Protein AF-A0A7V8VV99-F1 (afdb_monomer_lite)

Secondary structure (DSSP, 8-state):
--TTEEEEEE-SSTT-EEEEEEETTEEEEEEEEEETTTTEEEEEEEEE-----

Structure (mmCIF, N/CA/C/O backbone):
data_AF-A0A7V8VV99-F1
#
_entry.id   AF-A0A7V8VV99-F1
#
loop_
_atom_site.group_PDB
_atom_site.id
_atom_site.type_symbol
_atom_site.label_atom_id
_atom_site.label_alt_id
_atom_site.label_comp_id
_atom_site.label_asym_id
_atom_site.label_entity_id
_atom_site.label_seq_id
_atom_site.pdbx_PDB_ins_code
_atom_site.Cartn_x
_atom_site.Cartn_y
_atom_site.Cartn_z
_atom_site.occupancy
_atom_site.B_iso_or_equiv
_atom_site.auth_seq_id
_atom_site.auth_comp_id
_atom_site.auth_asym_id
_atom_site.auth_atom_id
_atom_site.pdbx_PDB_model_num
ATOM 1 N N . MET A 1 1 ? 3.275 -10.391 -3.917 1.00 66.06 1 MET A N 1
ATOM 2 C CA . MET A 1 1 ? 3.289 -8.952 -3.673 1.00 66.06 1 MET A CA 1
ATOM 3 C C . MET A 1 1 ? 2.725 -8.697 -2.273 1.00 66.06 1 MET A C 1
ATOM 5 O O . MET A 1 1 ? 1.655 -9.197 -1.973 1.00 66.06 1 MET A O 1
ATOM 9 N N . LEU A 1 2 ? 3.468 -7.950 -1.442 1.00 72.81 2 LEU A N 1
ATOM 10 C CA . LEU A 1 2 ? 3.569 -7.966 0.040 1.00 72.81 2 LEU A CA 1
ATOM 11 C C . LEU A 1 2 ? 4.511 -9.027 0.636 1.00 72.81 2 LEU A C 1
ATOM 13 O O . LEU A 1 2 ? 5.352 -8.660 1.446 1.00 72.81 2 LEU A O 1
ATOM 17 N N . GLU A 1 3 ? 4.512 -10.282 0.186 1.00 81.06 3 GLU A N 1
ATOM 18 C CA . GLU A 1 3 ? 5.511 -11.285 0.627 1.00 81.06 3 GLU A CA 1
ATOM 19 C C . GLU A 1 3 ? 6.949 -10.957 0.181 1.00 81.06 3 GLU A C 1
ATOM 21 O O . GLU A 1 3 ? 7.917 -11.547 0.650 1.00 81.06 3 GLU A O 1
ATOM 26 N N . HIS A 1 4 ? 7.084 -9.979 -0.716 1.00 83.75 4 HIS A N 1
ATOM 27 C CA . HIS A 1 4 ? 8.347 -9.377 -1.145 1.00 83.75 4 HIS A CA 1
ATOM 28 C C . HIS A 1 4 ? 8.410 -7.882 -0.792 1.00 83.75 4 HIS A C 1
ATOM 30 O O . HIS A 1 4 ? 8.985 -7.089 -1.545 1.00 83.75 4 HIS A O 1
ATOM 36 N N . ALA A 1 5 ? 7.742 -7.473 0.291 1.00 84.38 5 ALA A N 1
ATOM 37 C CA . ALA A 1 5 ? 7.868 -6.129 0.833 1.00 84.38 5 ALA A CA 1
ATOM 38 C C . ALA A 1 5 ? 9.318 -5.889 1.267 1.00 84.38 5 ALA A C 1
ATOM 40 O O . ALA A 1 5 ? 9.926 -6.711 1.950 1.00 84.38 5 ALA A O 1
ATOM 41 N N . LEU A 1 6 ? 9.865 -4.766 0.824 1.00 86.12 6 LEU A N 1
ATOM 42 C CA . LEU A 1 6 ? 11.205 -4.307 1.171 1.00 86.12 6 LEU A CA 1
ATOM 43 C C . LEU A 1 6 ? 11.147 -3.249 2.266 1.00 86.12 6 LEU A C 1
ATOM 45 O O . LEU A 1 6 ? 12.050 -3.182 3.091 1.00 86.12 6 LEU A O 1
ATOM 49 N N . ASP A 1 7 ? 10.097 -2.430 2.251 1.00 90.69 7 ASP A N 1
ATOM 50 C CA . ASP A 1 7 ? 9.918 -1.338 3.197 1.00 90.69 7 ASP A CA 1
ATOM 51 C C . ASP A 1 7 ? 8.431 -1.017 3.391 1.00 90.69 7 ASP A C 1
ATOM 53 O O . ASP A 1 7 ? 7.603 -1.292 2.512 1.00 90.69 7 ASP A O 1
ATOM 57 N N . LEU A 1 8 ?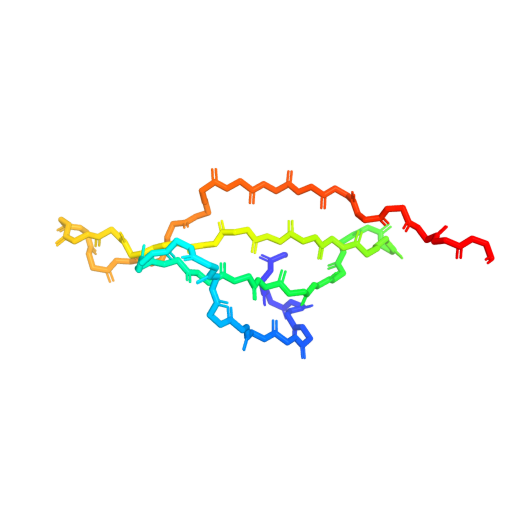 8.112 -0.427 4.540 1.00 91.69 8 LEU A N 1
ATOM 58 C CA . LEU A 1 8 ? 6.783 -0.002 4.958 1.00 91.69 8 LEU A CA 1
ATOM 59 C C . LEU A 1 8 ? 6.886 1.370 5.629 1.00 91.69 8 LEU A C 1
ATOM 61 O O . LEU A 1 8 ? 7.451 1.498 6.713 1.00 91.69 8 LEU A O 1
ATOM 65 N N . GLU A 1 9 ? 6.243 2.376 5.042 1.00 94.50 9 GLU A N 1
ATOM 66 C CA . GLU A 1 9 ? 6.215 3.733 5.590 1.00 94.50 9 GLU A CA 1
ATOM 67 C C . GLU A 1 9 ? 4.782 4.281 5.701 1.00 94.50 9 GLU A C 1
ATOM 69 O O . GLU A 1 9 ? 3.909 3.928 4.900 1.00 94.50 9 GLU A O 1
ATOM 74 N N . PRO A 1 10 ? 4.489 5.154 6.681 1.00 93.94 10 PRO A N 1
ATOM 75 C CA . PRO A 1 10 ? 3.208 5.847 6.741 1.00 93.94 10 PRO A CA 1
ATOM 76 C C . PRO A 1 10 ? 2.973 6.701 5.489 1.00 93.94 10 PRO A C 1
ATOM 78 O O . PRO A 1 10 ? 3.830 7.484 5.077 1.00 93.94 10 PRO A O 1
ATOM 81 N N . ALA A 1 11 ? 1.783 6.604 4.898 1.00 91.50 11 ALA A N 1
ATOM 82 C CA . ALA A 1 11 ? 1.395 7.498 3.817 1.00 91.50 11 ALA A CA 1
ATOM 83 C C . ALA A 1 11 ? 1.009 8.882 4.367 1.00 91.50 11 ALA A C 1
ATOM 85 O O . ALA A 1 11 ? 0.628 9.040 5.525 1.00 91.50 11 ALA A O 1
ATOM 86 N N . ARG A 1 12 ? 0.990 9.897 3.493 1.00 91.00 12 ARG A N 1
ATOM 87 C CA . ARG A 1 12 ? 0.493 11.241 3.854 1.00 91.00 12 ARG A CA 1
ATOM 88 C C . ARG A 1 12 ? -0.980 11.253 4.271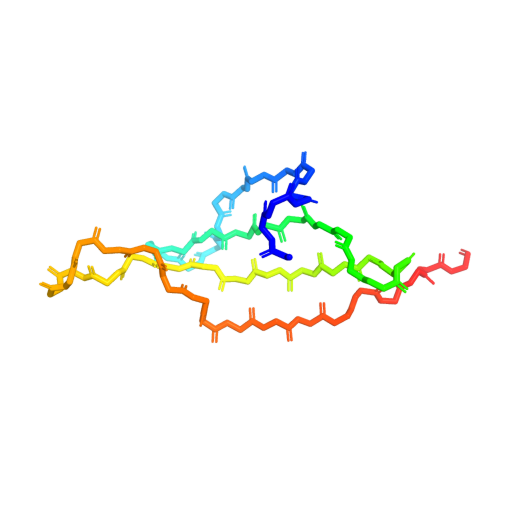 1.00 91.00 12 ARG A C 1
ATOM 90 O O . ARG A 1 12 ? -1.398 12.143 5.004 1.00 91.00 12 ARG A O 1
ATOM 97 N N . ARG A 1 13 ? -1.785 10.318 3.753 1.00 87.31 13 ARG A N 1
ATOM 98 C CA . ARG A 1 13 ? -3.190 10.184 4.156 1.00 87.31 13 ARG A CA 1
ATOM 99 C C . ARG A 1 13 ? -3.281 9.310 5.412 1.00 87.31 13 ARG A C 1
ATOM 101 O O . ARG A 1 13 ? -2.673 8.241 5.406 1.00 87.31 13 ARG A O 1
ATOM 108 N N . PRO A 1 14 ? -4.058 9.718 6.433 1.00 88.62 14 PRO A N 1
ATOM 109 C CA . PRO A 1 14 ? -4.256 8.922 7.641 1.00 88.62 14 PRO A CA 1
ATOM 110 C C . PRO A 1 14 ? -4.733 7.499 7.342 1.00 88.62 14 PRO A C 1
ATOM 112 O O . PRO A 1 14 ? -5.439 7.277 6.356 1.00 88.62 14 PRO A O 1
ATOM 115 N N . ALA A 1 15 ? -4.359 6.565 8.222 1.00 89.19 15 ALA A N 1
ATOM 116 C CA . ALA A 1 15 ? -4.713 5.146 8.133 1.00 89.19 15 ALA A CA 1
ATOM 117 C C . ALA A 1 15 ? -4.331 4.493 6.790 1.00 89.19 15 ALA A C 1
ATOM 119 O O . ALA A 1 15 ? -5.035 3.624 6.280 1.00 89.19 15 ALA A O 1
ATOM 120 N N . ARG A 1 16 ? -3.225 4.935 6.185 1.00 92.06 16 ARG A N 1
ATOM 121 C CA . ARG A 1 16 ? -2.649 4.306 4.999 1.00 92.06 16 ARG A CA 1
ATOM 122 C C . ARG A 1 16 ? -1.147 4.169 5.151 1.00 92.06 16 ARG A C 1
ATOM 124 O O . ARG A 1 16 ? -0.494 5.024 5.748 1.00 92.06 16 ARG A O 1
ATOM 131 N N . TRP A 1 17 ? -0.610 3.135 4.528 1.00 93.88 17 TRP A N 1
ATOM 132 C CA . TRP A 1 17 ? 0.819 2.887 4.433 1.00 93.88 17 TRP A CA 1
ATOM 133 C C . TRP A 1 17 ? 1.218 2.652 2.990 1.00 93.88 17 TRP A C 1
ATOM 135 O O . TRP A 1 17 ? 0.424 2.188 2.169 1.00 93.88 17 TRP A O 1
ATOM 145 N N . ILE A 1 18 ? 2.458 2.999 2.696 1.00 94.12 18 ILE A N 1
ATOM 146 C CA . ILE A 1 18 ? 3.117 2.746 1.431 1.00 94.12 18 ILE A CA 1
ATOM 147 C C . ILE A 1 18 ? 4.049 1.563 1.657 1.00 94.12 18 ILE A C 1
ATOM 149 O O . ILE A 1 18 ? 4.924 1.605 2.517 1.00 94.12 18 ILE A O 1
ATOM 153 N N . VAL A 1 19 ? 3.845 0.506 0.883 1.00 93.62 19 VAL A N 1
ATOM 154 C CA . VAL A 1 19 ? 4.721 -0.657 0.836 1.00 93.62 19 VAL A CA 1
ATOM 155 C C . VAL A 1 19 ? 5.518 -0.599 -0.453 1.00 93.62 19 VAL A C 1
ATOM 157 O O . VAL A 1 19 ? 4.956 -0.597 -1.553 1.00 93.62 19 VAL A O 1
ATOM 160 N N . HIS A 1 20 ? 6.837 -0.594 -0.313 1.00 92.12 20 HIS A N 1
ATOM 161 C CA . HIS A 1 20 ? 7.752 -0.743 -1.436 1.00 92.12 20 HIS A CA 1
ATOM 162 C C . HIS A 1 20 ? 8.055 -2.224 -1.609 1.00 92.12 20 HIS A C 1
ATOM 164 O O . HIS A 1 20 ? 8.391 -2.912 -0.647 1.00 92.12 20 HIS A O 1
ATOM 170 N N . GLY A 1 21 ? 7.942 -2.740 -2.828 1.00 90.19 21 GLY A N 1
AT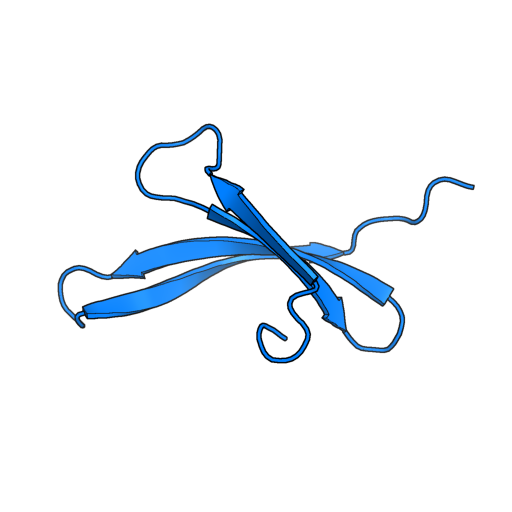OM 171 C CA . GLY A 1 21 ? 8.172 -4.159 -3.079 1.00 90.19 21 GLY A CA 1
ATOM 172 C C . GLY A 1 21 ? 8.601 -4.462 -4.503 1.00 90.19 21 GLY A C 1
ATOM 173 O O . GLY A 1 21 ? 8.713 -3.575 -5.353 1.00 90.19 21 GLY A O 1
ATOM 174 N N . ARG A 1 22 ? 8.838 -5.750 -4.757 1.00 87.81 22 ARG A N 1
ATOM 175 C CA . ARG A 1 22 ? 9.106 -6.272 -6.100 1.00 87.81 22 ARG A CA 1
ATOM 176 C C . ARG A 1 22 ? 8.015 -7.230 -6.555 1.00 87.81 22 ARG A C 1
ATOM 178 O O . ARG A 1 22 ? 7.536 -8.059 -5.783 1.00 87.81 22 ARG A O 1
ATOM 185 N N . HIS A 1 23 ? 7.648 -7.128 -7.827 1.00 85.94 23 HIS A N 1
ATOM 186 C CA . HIS A 1 23 ? 6.737 -8.058 -8.487 1.00 85.94 23 HIS A CA 1
ATOM 187 C C . HIS A 1 23 ? 7.103 -8.181 -9.969 1.00 85.94 23 HIS A C 1
ATOM 189 O O . HIS A 1 23 ? 7.360 -7.174 -10.630 1.00 85.94 23 HIS A O 1
ATOM 195 N N . ALA A 1 24 ? 7.176 -9.423 -10.463 1.00 86.31 24 ALA A N 1
ATOM 196 C CA . ALA A 1 24 ? 7.617 -9.756 -11.822 1.00 86.31 24 ALA A CA 1
ATOM 197 C C . ALA A 1 24 ? 8.967 -9.110 -12.216 1.00 86.31 24 ALA A C 1
ATOM 199 O O . ALA A 1 24 ? 9.152 -8.653 -13.338 1.00 86.31 24 ALA A O 1
ATOM 200 N N . GLY A 1 25 ? 9.905 -9.022 -11.265 1.00 85.56 25 GLY A N 1
ATOM 201 C CA . GLY A 1 25 ? 11.221 -8.397 -11.465 1.00 85.56 25 GLY A CA 1
ATOM 202 C C . GLY A 1 25 ? 11.231 -6.861 -11.447 1.00 85.56 25 GLY A C 1
ATOM 203 O O . GLY A 1 25 ? 12.304 -6.275 -11.349 1.00 85.56 25 GLY A O 1
ATOM 204 N N . GLY A 1 26 ? 10.067 -6.206 -11.475 1.00 86.12 26 GLY A N 1
ATOM 205 C CA . GLY A 1 26 ? 9.931 -4.749 -11.396 1.00 86.12 26 GLY A CA 1
ATOM 206 C C . GLY A 1 26 ? 9.747 -4.229 -9.970 1.00 86.12 26 GLY A C 1
ATOM 207 O O . GLY A 1 26 ? 9.371 -4.977 -9.063 1.00 86.12 26 GLY A O 1
ATOM 208 N N . HIS A 1 27 ? 9.989 -2.930 -9.779 1.00 90.19 27 HIS A N 1
ATOM 209 C CA . HIS A 1 27 ? 9.683 -2.216 -8.540 1.00 90.19 27 HIS A CA 1
ATOM 210 C C . HIS A 1 27 ? 8.230 -1.738 -8.534 1.00 90.19 27 HIS A C 1
ATOM 212 O O . HIS A 1 27 ? 7.717 -1.256 -9.542 1.00 90.19 27 HIS A O 1
ATOM 218 N N . TRP A 1 28 ? 7.574 -1.850 -7.383 1.00 90.56 28 TRP A N 1
ATOM 219 C CA . TRP A 1 28 ? 6.178 -1.469 -7.212 1.00 90.56 28 TRP A CA 1
ATOM 220 C C . TRP A 1 28 ? 5.970 -0.705 -5.915 1.00 90.56 28 TRP A C 1
ATOM 222 O O . TRP A 1 28 ? 6.642 -0.953 -4.910 1.00 90.56 28 TRP A O 1
ATOM 232 N N . ILE A 1 29 ? 4.989 0.191 -5.958 1.00 90.94 29 ILE A N 1
ATOM 233 C CA . ILE A 1 29 ? 4.451 0.882 -4.796 1.00 90.94 29 ILE A CA 1
ATOM 234 C C . ILE A 1 29 ? 3.032 0.369 -4.570 1.00 90.94 29 ILE A C 1
ATOM 236 O O . ILE A 1 29 ? 2.184 0.432 -5.464 1.00 90.94 29 ILE A O 1
ATOM 240 N N . VAL A 1 30 ? 2.773 -0.130 -3.366 1.00 91.88 30 VAL A N 1
ATOM 241 C CA . VAL A 1 30 ? 1.460 -0.615 -2.938 1.00 91.88 30 VAL A CA 1
ATOM 242 C C . VAL A 1 30 ? 0.972 0.261 -1.801 1.00 91.88 30 VAL A C 1
ATOM 244 O O . VAL A 1 30 ? 1.653 0.410 -0.795 1.00 91.88 30 VAL A O 1
ATOM 247 N N . VAL A 1 31 ? -0.212 0.841 -1.943 1.00 91.62 31 VAL A N 1
ATOM 248 C CA . VAL A 1 31 ? -0.869 1.561 -0.853 1.00 91.62 31 VAL A CA 1
ATOM 249 C C . VAL A 1 31 ? -1.812 0.595 -0.159 1.00 91.62 31 VAL A C 1
ATOM 251 O O . VAL A 1 31 ? -2.733 0.078 -0.790 1.00 91.62 31 VAL A O 1
ATOM 254 N N . VAL A 1 32 ? -1.599 0.377 1.134 1.00 92.56 32 VAL A N 1
ATOM 255 C CA . VAL A 1 32 ? -2.456 -0.461 1.978 1.00 92.56 32 VAL A CA 1
ATOM 256 C C . VAL A 1 32 ? -3.144 0.379 3.047 1.00 92.56 32 VAL A C 1
ATOM 258 O O . VAL A 1 32 ? -2.631 1.419 3.462 1.00 92.56 32 VAL A O 1
ATOM 261 N N . GLY A 1 33 ? -4.313 -0.061 3.489 1.00 92.12 33 GLY A N 1
ATOM 262 C CA . GLY A 1 33 ? -5.048 0.515 4.613 1.00 92.12 33 GLY A CA 1
ATOM 263 C C . GLY A 1 33 ? -5.751 -0.586 5.406 1.00 92.12 33 GLY A C 1
ATOM 264 O O . GLY A 1 33 ? -5.860 -1.708 4.907 1.00 92.12 33 GLY A O 1
ATOM 265 N N . PRO A 1 34 ? -6.195 -0.303 6.638 1.00 90.12 34 PRO A N 1
ATOM 266 C CA . PRO A 1 34 ? -6.935 -1.271 7.423 1.00 90.12 34 PRO A CA 1
ATOM 267 C C . PRO A 1 3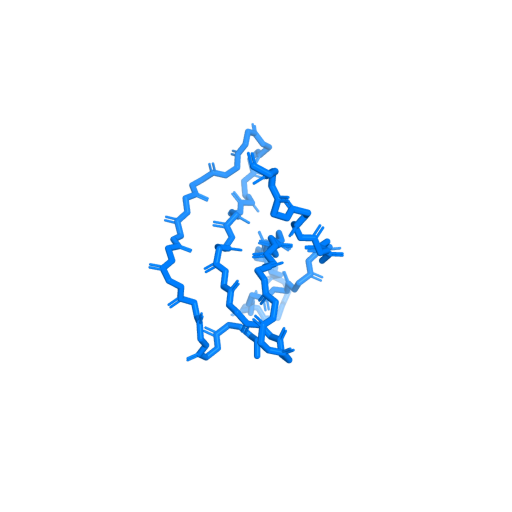4 ? -8.385 -1.333 6.932 1.00 90.12 34 PRO A C 1
ATOM 269 O O . PRO A 1 34 ? -8.985 -0.301 6.624 1.00 90.12 34 PRO A O 1
ATOM 272 N N . ASP A 1 35 ? -8.947 -2.531 6.909 1.00 86.94 35 ASP A N 1
ATOM 273 C CA . ASP A 1 35 ? -10.385 -2.753 6.863 1.00 86.94 35 ASP A CA 1
ATOM 274 C C . ASP A 1 35 ? -10.869 -3.005 8.292 1.00 86.94 35 ASP A C 1
ATOM 276 O O . ASP A 1 35 ? -10.495 -3.991 8.931 1.00 86.94 35 ASP A O 1
ATOM 280 N N . SER A 1 36 ? -11.634 -2.056 8.830 1.00 81.50 36 SER A N 1
ATOM 281 C CA . SER A 1 36 ? -12.108 -2.103 10.213 1.00 81.50 36 SER A CA 1
ATOM 282 C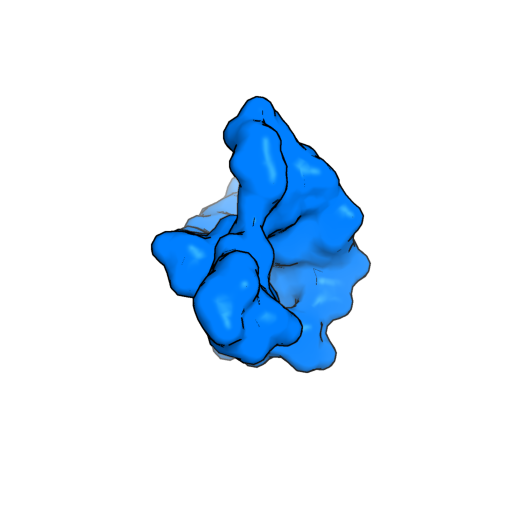 C . SER A 1 36 ? -13.231 -3.108 10.440 1.00 81.50 36 SER A C 1
ATOM 284 O O . SER A 1 36 ? -13.452 -3.487 11.588 1.00 81.50 36 SER A O 1
ATOM 286 N N . GLU A 1 37 ? -13.948 -3.508 9.389 1.00 88.12 37 GLU A N 1
ATOM 287 C CA . GLU A 1 37 ? -15.032 -4.487 9.504 1.00 88.12 37 GLU A CA 1
ATOM 288 C C . GLU A 1 37 ? -14.455 -5.902 9.566 1.00 88.12 37 GLU A C 1
ATOM 290 O O . GLU A 1 37 ? -14.861 -6.705 10.403 1.00 88.12 37 GLU A O 1
ATOM 295 N N . GLU A 1 38 ? -13.423 -6.158 8.763 1.00 83.81 38 GLU A N 1
ATOM 296 C CA . GLU A 1 38 ? -12.834 -7.490 8.598 1.00 83.81 38 GLU A CA 1
ATOM 297 C C . GLU A 1 38 ? -11.521 -7.693 9.388 1.00 83.81 38 GLU A C 1
ATOM 299 O O . GLU A 1 38 ? -10.976 -8.792 9.422 1.00 83.81 38 GLU A O 1
ATOM 304 N N . GLN A 1 39 ? -10.995 -6.652 10.050 1.00 81.94 39 GLN A N 1
ATOM 305 C CA . GLN A 1 39 ? -9.713 -6.658 10.786 1.00 81.94 39 GLN A CA 1
ATOM 306 C C . GLN A 1 39 ? -8.500 -7.097 9.940 1.00 81.94 39 GLN A C 1
ATOM 308 O O . GLN A 1 39 ? -7.543 -7.687 10.450 1.00 81.94 39 GLN A O 1
ATOM 313 N N . VAL A 1 40 ? -8.508 -6.784 8.643 1.00 81.31 40 VAL A N 1
ATOM 314 C CA . VAL A 1 40 ? -7.442 -7.143 7.691 1.00 81.31 40 VAL A CA 1
ATOM 315 C C . VAL A 1 40 ? -6.778 -5.913 7.071 1.00 81.31 40 VAL A C 1
ATOM 317 O O . VAL A 1 40 ? -7.289 -4.797 7.140 1.00 81.31 40 VAL A O 1
ATOM 320 N N . LEU A 1 41 ? -5.617 -6.109 6.438 1.00 77.88 41 LEU A N 1
ATOM 321 C CA . LEU A 1 41 ? -5.007 -5.113 5.554 1.00 77.88 41 LEU A CA 1
ATOM 322 C C . LEU A 1 41 ? -5.535 -5.294 4.130 1.00 77.88 41 LEU A C 1
ATOM 324 O O . LEU A 1 41 ? -5.418 -6.375 3.554 1.00 77.88 41 LEU A O 1
ATOM 328 N N . VAL A 1 42 ? -6.046 -4.216 3.543 1.00 81.75 42 VAL A N 1
ATOM 329 C CA . VAL A 1 42 ? -6.545 -4.195 2.166 1.00 81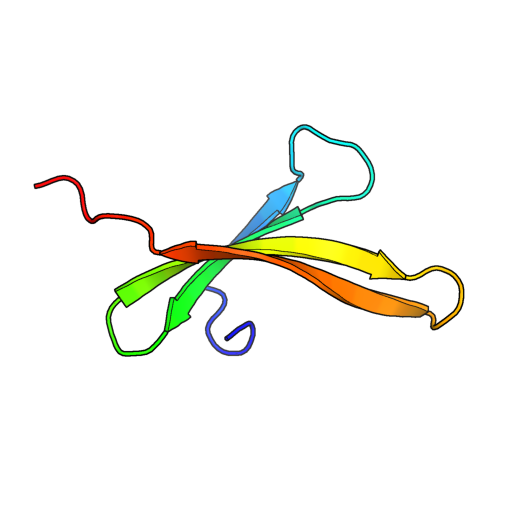.75 42 VAL A CA 1
ATOM 330 C C . VAL A 1 42 ? -5.614 -3.373 1.290 1.00 81.75 42 VAL A C 1
ATOM 332 O O . VAL A 1 42 ? -5.144 -2.294 1.663 1.00 81.75 42 VAL A O 1
ATOM 335 N N . ILE A 1 43 ? -5.357 -3.887 0.089 1.00 79.44 43 ILE A N 1
ATOM 336 C CA . ILE A 1 43 ? -4.657 -3.155 -0.961 1.00 79.44 43 ILE A CA 1
ATOM 337 C C . ILE A 1 43 ? -5.617 -2.115 -1.536 1.00 79.44 43 ILE A C 1
ATOM 339 O O . ILE A 1 43 ? -6.585 -2.445 -2.214 1.00 79.44 43 ILE A O 1
ATOM 343 N N . VAL A 1 44 ? -5.330 -0.843 -1.274 1.00 77.75 44 VAL A N 1
ATOM 344 C CA . VAL A 1 44 ? -6.124 0.285 -1.766 1.00 77.75 44 VAL A CA 1
ATOM 345 C C . VAL A 1 44 ? -5.762 0.582 -3.215 1.00 77.75 44 VAL A C 1
ATOM 347 O O . VAL A 1 44 ? -6.639 0.849 -4.036 1.00 77.75 44 VAL A O 1
ATOM 350 N N . THR A 1 45 ? -4.467 0.591 -3.549 1.00 82.19 45 THR A N 1
ATOM 351 C CA . THR A 1 45 ? -4.000 0.824 -4.924 1.00 82.19 45 THR A CA 1
ATOM 352 C C . THR A 1 45 ? -2.581 0.305 -5.141 1.00 82.19 45 THR A C 1
ATOM 354 O O . THR A 1 45 ? -1.792 0.224 -4.202 1.00 82.19 45 THR A O 1
ATOM 357 N N . VAL A 1 46 ? -2.248 -0.030 -6.389 1.00 85.56 46 VAL A N 1
ATOM 358 C CA . VAL A 1 46 ? -0.962 -0.600 -6.800 1.00 85.56 46 VAL A CA 1
ATOM 359 C C . VAL A 1 46 ? -0.459 0.119 -8.049 1.00 85.56 46 VAL A C 1
ATOM 361 O O . VAL A 1 46 ? -1.204 0.241 -9.019 1.00 85.56 46 VAL A O 1
ATOM 364 N N . TYR A 1 47 ? 0.802 0.553 -8.042 1.00 82.31 47 TYR A N 1
ATOM 365 C CA . TYR A 1 47 ? 1.430 1.240 -9.171 1.00 82.31 47 TYR A CA 1
ATOM 366 C C . TYR A 1 47 ? 2.805 0.639 -9.484 1.00 82.31 47 TYR A C 1
ATOM 368 O O . TYR A 1 47 ? 3.595 0.433 -8.550 1.00 82.31 47 TYR A O 1
ATOM 376 N N . PRO A 1 48 ? 3.134 0.383 -10.763 1.00 84.06 48 PRO A N 1
ATOM 377 C CA . PRO A 1 48 ? 4.511 0.105 -11.138 1.00 84.06 48 PRO A CA 1
ATOM 378 C C . PRO A 1 48 ? 5.328 1.374 -10.896 1.00 84.06 48 PRO A C 1
ATOM 380 O O . PRO A 1 48 ? 4.896 2.480 -11.228 1.00 84.06 48 PRO A O 1
ATOM 383 N N . ARG A 1 49 ? 6.504 1.232 -10.288 1.00 80.75 49 ARG A N 1
ATOM 384 C CA . ARG A 1 49 ? 7.444 2.340 -10.156 1.00 80.75 49 ARG A CA 1
ATOM 385 C C . ARG A 1 49 ? 8.384 2.270 -11.345 1.00 80.75 49 ARG A C 1
ATOM 387 O O . ARG A 1 49 ? 9.152 1.317 -11.459 1.00 80.75 49 ARG A O 1
ATOM 394 N N . GLU A 1 50 ? 8.314 3.266 -12.220 1.00 74.81 50 GLU A N 1
ATOM 395 C CA . GLU A 1 50 ? 9.321 3.418 -13.263 1.00 74.81 50 GLU A CA 1
ATOM 396 C C . GLU A 1 50 ? 10.689 3.572 -12.595 1.00 74.81 50 GLU A C 1
ATOM 398 O O . GLU A 1 50 ? 10.885 4.405 -11.702 1.00 74.81 50 GLU A O 1
ATOM 403 N N . SER A 1 51 ? 11.624 2.711 -12.986 1.00 60.22 51 SER A N 1
ATOM 404 C CA . SER A 1 51 ? 13.032 2.894 -12.673 1.00 60.22 51 SER A CA 1
ATOM 405 C C . SER A 1 51 ? 13.448 4.189 -13.359 1.00 60.22 51 SER A C 1
ATOM 407 O O . SER A 1 51 ? 13.514 4.230 -14.586 1.00 60.22 51 SER A O 1
ATOM 409 N N . SER A 1 52 ? 13.672 5.258 -12.595 1.00 51.22 52 SER A N 1
ATOM 410 C CA . SER A 1 52 ? 14.343 6.429 -13.158 1.00 51.22 52 SER A CA 1
ATOM 411 C C . SER A 1 52 ? 15.688 5.951 -13.736 1.00 51.22 52 SER A C 1
ATOM 413 O O . SER A 1 52 ? 16.351 5.168 -13.046 1.00 51.22 52 SER A O 1
ATOM 415 N N . PRO A 1 53 ? 16.048 6.325 -14.979 1.00 52.56 53 PRO A N 1
ATOM 416 C CA . PRO A 1 53 ? 17.311 5.925 -15.597 1.00 52.56 53 PRO A CA 1
ATOM 417 C C . PRO A 1 53 ? 18.529 6.435 -14.822 1.00 52.56 53 PRO A C 1
ATOM 419 O O . PRO A 1 53 ? 18.403 7.475 -14.131 1.00 52.56 53 PRO A O 1
#

Radius of gyration: 11.65 Å; chains: 1; bounding box: 32×22×26 Å

pLDDT: mean 84.61, std 9.43, range [51.22, 94.5]

Foldseek 3Di:
DVVFFPDWADDPDPQKIWTWGDDPNFTKIWIWGADPVVRDIDTPDIDTDPDDD

Sequence (53 aa):
MLEHALDLEPARRPARWIVHGRHAGGHWIVVVGPDSEEQVLVIVTVYPRESSP